Protein AF-A0A3S0UR46-F1 (afdb_monomer_lite)

Foldseek 3Di:
DDQDADDADPQPDDVVSLLVVLLVQLVHEAYEDEEAEAEPCPVVVVSQVSSVVSNHNHYHYDYNYYDD

Radius of gyration: 12.25 Å; chains: 1; bounding box: 24×20×42 Å

Structure (mmCIF, N/CA/C/O backbone):
data_AF-A0A3S0UR46-F1
#
_entry.id   AF-A0A3S0UR46-F1
#
loop_
_atom_site.group_PDB
_atom_site.id
_atom_site.type_symbol
_atom_site.label_atom_id
_atom_site.label_alt_id
_atom_site.label_comp_id
_atom_site.label_asym_id
_atom_site.label_entity_id
_atom_site.label_seq_id
_atom_site.pdbx_PDB_ins_code
_atom_site.Cartn_x
_atom_site.Cartn_y
_atom_site.Cartn_z
_atom_site.occupancy
_atom_site.B_iso_or_equiv
_atom_site.auth_seq_id
_atom_site.auth_comp_id
_atom_site.auth_asym_id
_atom_site.auth_atom_id
_atom_site.pdbx_PDB_model_num
ATOM 1 N N . ALA A 1 1 ? 4.309 -6.693 -30.333 1.00 41.56 1 ALA A N 1
ATOM 2 C CA . ALA A 1 1 ? 3.616 -7.054 -29.079 1.00 41.56 1 ALA A CA 1
ATOM 3 C C . ALA A 1 1 ? 3.137 -5.775 -28.400 1.00 41.56 1 ALA A C 1
ATOM 5 O O . ALA A 1 1 ? 3.953 -4.890 -28.162 1.00 41.56 1 ALA A O 1
ATOM 6 N N . ALA A 1 2 ? 1.829 -5.619 -28.189 1.00 38.50 2 ALA A N 1
ATOM 7 C CA . ALA A 1 2 ? 1.272 -4.431 -27.545 1.00 38.50 2 ALA A CA 1
ATOM 8 C C . ALA A 1 2 ? 1.744 -4.378 -26.082 1.00 38.50 2 ALA A C 1
ATOM 10 O O . ALA A 1 2 ? 1.536 -5.332 -25.336 1.00 38.50 2 ALA A O 1
ATOM 11 N N . ARG A 1 3 ? 2.421 -3.294 -25.683 1.00 45.19 3 ARG A N 1
ATOM 12 C CA . ARG A 1 3 ? 2.803 -3.084 -24.281 1.00 45.19 3 ARG A CA 1
ATOM 13 C C . ARG A 1 3 ? 1.526 -2.866 -23.459 1.00 45.19 3 ARG A C 1
ATOM 15 O O . ARG A 1 3 ? 0.747 -1.990 -23.845 1.00 45.19 3 ARG A O 1
ATOM 22 N N . PRO A 1 4 ? 1.288 -3.618 -22.370 1.00 44.88 4 PRO A N 1
ATOM 23 C CA . PRO A 1 4 ? 0.139 -3.371 -21.509 1.00 44.88 4 PRO A CA 1
ATOM 24 C C . PRO A 1 4 ? 0.247 -1.948 -20.950 1.00 44.88 4 PRO A C 1
ATOM 26 O O . PRO A 1 4 ? 1.237 -1.591 -20.313 1.00 44.8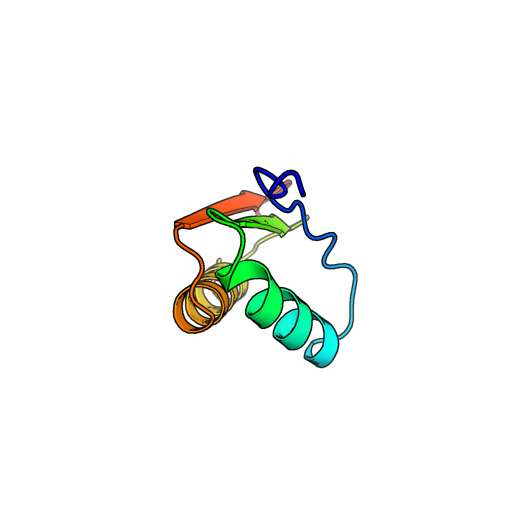8 4 PRO A O 1
ATOM 29 N N . ARG A 1 5 ? -0.741 -1.105 -21.264 1.00 50.25 5 ARG A N 1
ATOM 30 C CA . ARG A 1 5 ? -0.849 0.257 -20.735 1.00 50.25 5 ARG A CA 1
ATOM 31 C C . ARG A 1 5 ? -1.590 0.180 -19.401 1.00 50.25 5 ARG A C 1
ATOM 33 O O . ARG A 1 5 ? -2.812 0.111 -19.397 1.00 50.25 5 ARG A O 1
ATOM 40 N N . GLY A 1 6 ? -0.833 0.183 -18.304 1.00 50.47 6 GLY A N 1
ATOM 41 C CA . GLY A 1 6 ? -1.349 0.176 -16.935 1.00 50.47 6 GLY A CA 1
ATOM 42 C C . GLY A 1 6 ? -1.650 -1.229 -16.411 1.00 50.47 6 GLY A C 1
ATOM 43 O O . GLY A 1 6 ? -2.526 -1.922 -16.920 1.00 50.47 6 GLY A O 1
ATOM 44 N N . GLY A 1 7 ? -0.913 -1.646 -15.381 1.00 51.53 7 GLY A N 1
ATOM 45 C CA . GLY A 1 7 ? -1.169 -2.882 -14.644 1.00 51.53 7 GLY A CA 1
ATOM 46 C C . GLY A 1 7 ? -2.002 -2.595 -13.398 1.00 51.53 7 GLY A C 1
ATOM 47 O O . GLY A 1 7 ? -1.527 -1.935 -12.476 1.00 51.53 7 GLY A O 1
ATOM 48 N N . ALA A 1 8 ? -3.241 -3.083 -13.361 1.00 49.75 8 ALA A N 1
ATOM 49 C CA . ALA A 1 8 ? -3.974 -3.228 -12.109 1.00 49.75 8 ALA A CA 1
ATOM 50 C C . ALA A 1 8 ? -3.525 -4.548 -11.471 1.00 49.75 8 ALA A C 1
ATOM 52 O O . ALA A 1 8 ? -3.820 -5.621 -11.993 1.00 49.75 8 ALA A O 1
ATOM 53 N N . PHE A 1 9 ? -2.767 -4.467 -10.380 1.00 50.50 9 PHE A N 1
ATOM 54 C CA . PHE A 1 9 ? -2.328 -5.641 -9.634 1.00 50.50 9 PHE A CA 1
ATOM 55 C C . PHE A 1 9 ? -3.317 -5.881 -8.492 1.00 50.50 9 PHE A C 1
ATOM 57 O O . PHE A 1 9 ? -3.435 -5.047 -7.598 1.00 50.50 9 PHE A O 1
ATOM 64 N N . ASP A 1 10 ? -4.049 -6.998 -8.538 1.00 48.00 10 ASP A N 1
ATOM 65 C CA . ASP A 1 10 ? -4.855 -7.455 -7.402 1.00 48.00 10 ASP A CA 1
ATOM 66 C C . ASP A 1 10 ? -3.905 -8.020 -6.344 1.00 48.00 10 ASP A C 1
ATOM 68 O O . ASP A 1 10 ? -3.278 -9.065 -6.532 1.00 48.00 10 ASP A O 1
ATOM 72 N N . VAL A 1 11 ? -3.754 -7.286 -5.244 1.00 50.16 11 VAL A N 1
ATOM 73 C CA . VAL A 1 11 ? -2.755 -7.580 -4.217 1.00 50.16 11 VAL A CA 1
ATOM 74 C C . VAL A 1 11 ? -3.330 -8.427 -3.085 1.00 50.16 11 VAL A C 1
ATOM 76 O O . VAL A 1 11 ? -2.871 -8.352 -1.960 1.00 50.16 11 VAL A O 1
ATOM 79 N N . ARG A 1 12 ? -4.336 -9.272 -3.313 1.00 46.47 12 ARG A N 1
ATOM 80 C CA . ARG A 1 12 ? -4.872 -10.106 -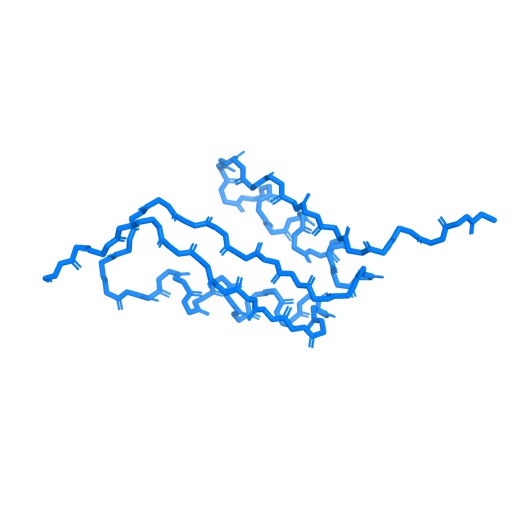2.226 1.00 46.47 12 ARG A CA 1
ATOM 81 C C . ARG A 1 12 ? -3.823 -11.070 -1.659 1.00 46.47 12 ARG A C 1
ATOM 83 O O . ARG A 1 12 ? -3.533 -12.074 -2.302 1.00 46.47 12 ARG A O 1
ATOM 90 N N . GLY A 1 13 ? -3.350 -10.767 -0.431 1.00 52.41 13 GLY A N 1
ATOM 91 C CA . GLY A 1 13 ? -2.893 -11.558 0.751 1.00 52.41 13 GLY A CA 1
ATOM 92 C C . GLY A 1 13 ? -1.386 -11.841 0.969 1.00 52.41 13 GLY A C 1
ATOM 93 O O . GLY A 1 13 ? -0.598 -11.624 0.084 1.00 52.41 13 GLY A O 1
ATOM 94 N N . GLY A 1 14 ? -0.950 -12.274 2.169 1.00 54.47 14 GLY A N 1
ATOM 95 C CA . GLY A 1 14 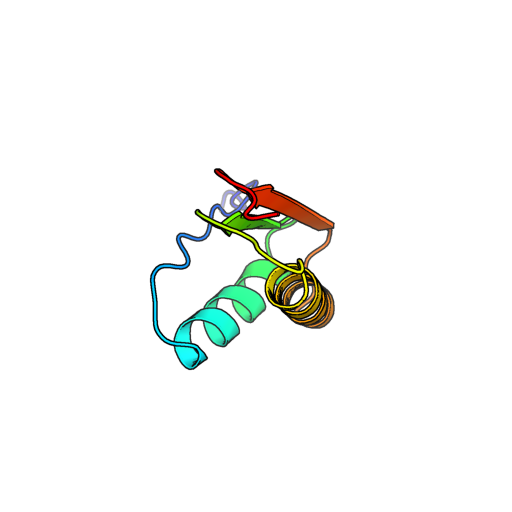? 0.414 -12.722 2.591 1.00 54.47 14 GLY A CA 1
ATOM 96 C C . GLY A 1 14 ? 1.686 -11.932 2.174 1.00 54.47 14 GLY A C 1
ATOM 97 O O . GLY A 1 14 ? 2.195 -12.152 1.083 1.00 54.47 14 GLY A O 1
ATOM 98 N N . ARG A 1 15 ? 2.290 -11.111 3.062 1.00 51.97 15 ARG A N 1
ATOM 99 C CA . ARG A 1 15 ? 3.399 -10.127 2.820 1.00 51.97 15 ARG A CA 1
ATOM 100 C C . ARG A 1 15 ? 4.440 -10.439 1.718 1.00 51.97 15 ARG A C 1
ATOM 102 O O . ARG A 1 15 ? 4.751 -9.566 0.916 1.00 51.97 15 ARG A O 1
ATOM 109 N N . ALA A 1 16 ? 4.952 -11.667 1.623 1.00 51.47 16 ALA A N 1
ATOM 110 C CA . ALA A 1 16 ? 5.974 -12.031 0.635 1.00 51.47 16 ALA A CA 1
ATOM 111 C C . ALA A 1 16 ? 5.481 -12.039 -0.829 1.00 51.47 16 ALA A C 1
ATOM 113 O O . ALA A 1 16 ? 6.282 -11.814 -1.737 1.00 51.47 16 ALA A O 1
ATOM 114 N N . ARG A 1 17 ? 4.186 -12.291 -1.087 1.00 59.25 17 ARG A N 1
ATOM 115 C CA . ARG A 1 17 ? 3.640 -12.204 -2.457 1.00 59.25 17 ARG A CA 1
ATOM 116 C C . ARG A 1 17 ? 3.384 -10.761 -2.899 1.00 59.25 17 ARG A C 1
ATOM 118 O O . ARG A 1 17 ? 3.584 -10.468 -4.073 1.00 59.25 17 ARG A O 1
ATOM 125 N N . TRP A 1 18 ? 3.085 -9.859 -1.958 1.00 57.66 18 TRP A N 1
ATOM 126 C CA . TRP A 1 18 ? 2.958 -8.414 -2.214 1.00 57.66 18 TRP A CA 1
ATOM 127 C C . TRP A 1 18 ? 4.273 -7.823 -2.739 1.00 57.66 18 TRP A C 1
ATOM 129 O O . TRP A 1 18 ? 4.272 -7.085 -3.717 1.00 57.66 18 TRP A O 1
ATOM 139 N N . LEU A 1 19 ? 5.408 -8.203 -2.136 1.00 58.44 19 LEU A N 1
ATOM 140 C CA . LEU A 1 19 ? 6.735 -7.707 -2.528 1.00 58.44 19 LEU A CA 1
ATOM 141 C C . LEU A 1 19 ? 7.159 -8.154 -3.936 1.00 58.44 19 LEU A C 1
ATOM 143 O O . LEU A 1 19 ? 7.866 -7.423 -4.627 1.00 58.44 19 LEU A O 1
ATOM 147 N N . ARG A 1 20 ? 6.732 -9.346 -4.373 1.00 61.84 20 ARG A N 1
ATOM 148 C CA . ARG A 1 20 ? 7.005 -9.847 -5.730 1.00 61.84 20 ARG A CA 1
ATOM 149 C C . ARG A 1 20 ? 6.192 -9.097 -6.785 1.00 61.84 20 ARG A C 1
ATOM 151 O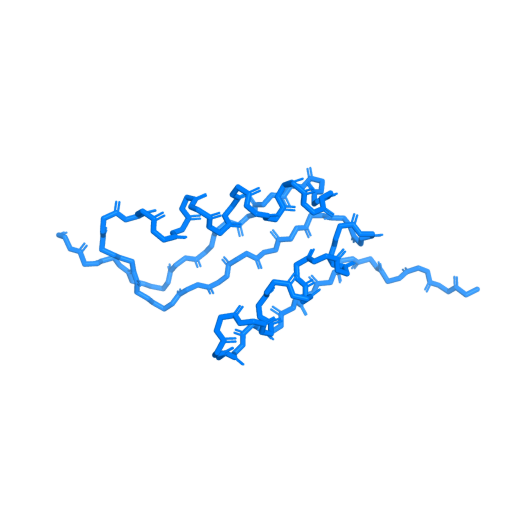 O . ARG A 1 20 ? 6.783 -8.583 -7.724 1.00 61.84 20 ARG A O 1
ATOM 158 N N . ALA A 1 21 ? 4.883 -8.948 -6.574 1.00 62.41 21 ALA A N 1
ATOM 159 C CA . ALA A 1 21 ? 4.021 -8.191 -7.484 1.00 62.41 21 ALA A CA 1
ATOM 160 C C . ALA A 1 21 ? 4.469 -6.722 -7.629 1.00 62.41 21 ALA A C 1
ATOM 162 O O . ALA A 1 21 ? 4.444 -6.171 -8.725 1.00 62.41 21 ALA A O 1
ATOM 163 N N . ALA A 1 22 ? 4.944 -6.104 -6.540 1.00 61.31 22 ALA A N 1
ATOM 164 C CA . ALA A 1 22 ? 5.502 -4.752 -6.549 1.00 61.31 22 ALA A CA 1
ATOM 165 C C . ALA A 1 22 ? 6.732 -4.604 -7.464 1.00 61.31 22 ALA A C 1
ATOM 167 O O . ALA A 1 22 ? 6.843 -3.608 -8.175 1.00 61.31 22 ALA A O 1
ATOM 168 N N . ARG A 1 23 ? 7.638 -5.594 -7.467 1.00 62.41 23 ARG A N 1
ATOM 169 C CA . ARG A 1 23 ? 8.828 -5.612 -8.337 1.00 62.41 23 ARG A CA 1
ATOM 170 C C . ARG A 1 23 ? 8.474 -5.709 -9.813 1.00 62.41 23 ARG A C 1
ATOM 172 O O . ARG A 1 23 ? 9.066 -4.994 -10.614 1.00 62.41 23 ARG A O 1
ATOM 179 N N . ASP A 1 24 ? 7.489 -6.530 -10.153 1.00 63.66 24 ASP A N 1
ATOM 180 C CA . ASP A 1 24 ? 7.031 -6.648 -11.538 1.00 63.66 24 ASP A CA 1
ATOM 181 C C . ASP A 1 24 ? 6.334 -5.351 -11.994 1.00 63.66 24 ASP A C 1
ATOM 183 O O . ASP A 1 24 ? 6.518 -4.900 -13.123 1.00 63.66 24 ASP A O 1
ATO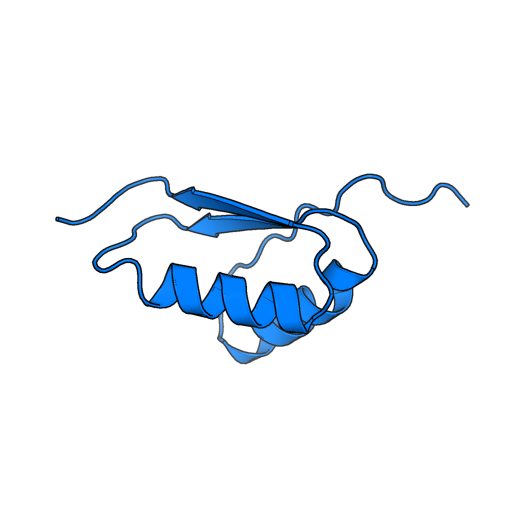M 187 N N . ALA A 1 25 ? 5.609 -4.678 -11.092 1.00 61.81 25 ALA A N 1
ATOM 188 C CA . ALA A 1 25 ? 4.874 -3.447 -11.379 1.00 61.81 25 ALA A CA 1
ATOM 189 C C . ALA A 1 25 ? 5.749 -2.257 -11.824 1.00 61.81 25 ALA A C 1
ATOM 191 O O . ALA A 1 25 ? 5.284 -1.425 -12.609 1.00 61.81 25 ALA A O 1
ATOM 192 N N . GLY A 1 26 ? 7.016 -2.188 -11.394 1.00 59.25 26 GLY A N 1
ATOM 193 C CA . GLY A 1 26 ? 7.947 -1.118 -11.778 1.00 59.25 26 GLY A CA 1
ATOM 194 C C . GLY A 1 26 ? 8.204 -1.012 -13.287 1.00 59.25 26 GLY A C 1
ATOM 195 O O . GLY A 1 26 ? 8.533 0.060 -13.790 1.00 59.25 26 GLY A O 1
ATOM 196 N N . GLY A 1 27 ? 7.972 -2.090 -14.045 1.00 64.75 27 GLY A N 1
ATOM 197 C CA . GLY A 1 27 ? 8.100 -2.098 -15.505 1.00 64.75 27 GLY A CA 1
ATOM 198 C C . GLY A 1 27 ? 6.889 -1.553 -16.279 1.00 64.75 27 GLY A C 1
ATOM 199 O O . GLY A 1 27 ? 6.955 -1.454 -17.506 1.00 64.75 27 GLY A O 1
ATOM 200 N N . HIS A 1 28 ? 5.775 -1.226 -15.608 1.00 66.62 28 HIS A N 1
ATOM 201 C CA . HIS A 1 28 ? 4.456 -1.093 -16.253 1.00 66.62 28 HIS A CA 1
ATOM 202 C C . HIS A 1 28 ? 3.772 0.280 -16.117 1.00 66.62 28 HIS A C 1
ATOM 204 O O . HIS A 1 28 ? 2.648 0.448 -16.601 1.00 66.62 28 HIS A O 1
ATOM 210 N N . GLY A 1 29 ? 4.439 1.274 -15.521 1.00 71.12 29 GLY A N 1
ATOM 211 C CA . GLY A 1 29 ? 3.915 2.637 -15.368 1.00 71.12 29 GLY A CA 1
ATOM 212 C C . GLY A 1 29 ? 3.418 2.954 -13.949 1.00 71.12 29 GLY A C 1
ATOM 213 O O . GLY A 1 29 ? 3.961 2.416 -12.983 1.00 71.12 29 GLY A O 1
ATOM 214 N N . PRO A 1 30 ? 2.438 3.864 -13.782 1.00 80.00 30 PRO A N 1
ATOM 215 C CA . PRO A 1 30 ? 1.888 4.182 -12.468 1.00 80.00 30 PRO A CA 1
ATOM 216 C C . PRO A 1 30 ? 1.102 3.004 -11.873 1.00 80.00 30 PRO A C 1
ATOM 218 O O . PRO A 1 30 ? 0.332 2.344 -12.571 1.00 80.00 30 PRO A O 1
ATOM 221 N N . VAL A 1 31 ? 1.254 2.785 -10.566 1.00 82.69 31 VAL A N 1
ATOM 222 C CA . VAL A 1 31 ? 0.617 1.703 -9.801 1.00 82.69 31 VAL A CA 1
ATOM 223 C C . VAL A 1 31 ? -0.496 2.265 -8.922 1.00 82.69 31 VAL A C 1
ATOM 225 O O . VAL A 1 31 ? -0.300 3.260 -8.224 1.00 82.69 31 VAL A O 1
ATOM 228 N N . ARG A 1 32 ? -1.662 1.610 -8.916 1.00 85.00 32 ARG A N 1
ATOM 229 C CA . ARG A 1 32 ? -2.748 1.905 -7.973 1.00 85.00 32 ARG A CA 1
ATOM 230 C C . ARG A 1 32 ? -2.660 0.976 -6.767 1.00 85.00 32 ARG A C 1
ATOM 232 O O . ARG A 1 32 ? -2.713 -0.237 -6.930 1.00 85.00 32 ARG A O 1
ATOM 239 N N . LEU A 1 33 ? -2.544 1.557 -5.577 1.00 84.25 33 LEU A N 1
ATOM 240 C CA . LEU A 1 33 ? -2.588 0.833 -4.310 1.00 84.25 33 LEU A CA 1
ATOM 241 C C . LEU A 1 33 ? -4.013 0.920 -3.766 1.00 84.25 33 LEU A C 1
ATOM 243 O O . LEU A 1 33 ? -4.506 2.026 -3.564 1.00 84.25 33 LEU A O 1
ATOM 247 N N . VAL A 1 34 ? -4.669 -0.223 -3.575 1.00 88.12 34 VAL A N 1
ATOM 248 C CA . VAL A 1 34 ? -6.033 -0.293 -3.038 1.00 88.12 34 VAL A CA 1
ATOM 249 C C . VAL A 1 34 ? -5.990 -0.963 -1.676 1.00 88.12 34 VAL A C 1
ATOM 251 O O . VAL A 1 34 ? -5.439 -2.056 -1.562 1.00 88.12 34 VAL A O 1
ATOM 254 N N . ASP A 1 35 ? -6.577 -0.310 -0.682 1.00 84.12 35 ASP A N 1
ATOM 255 C CA . ASP A 1 35 ? -6.766 -0.851 0.664 1.00 84.12 35 ASP A CA 1
ATOM 256 C C . ASP A 1 35 ? -8.232 -0.663 1.083 1.00 84.12 35 ASP A C 1
ATOM 258 O O . ASP A 1 35 ? -8.898 0.273 0.628 1.00 84.12 35 ASP A O 1
ATOM 262 N N . ASP A 1 36 ? -8.775 -1.562 1.895 1.00 90.00 36 ASP A N 1
ATOM 263 C CA . ASP A 1 36 ? -10.168 -1.466 2.337 1.00 90.00 36 ASP A CA 1
ATOM 264 C C . ASP A 1 36 ? -10.315 -0.530 3.539 1.00 90.00 36 ASP A C 1
ATOM 266 O O . ASP A 1 36 ? -11.241 0.281 3.569 1.00 90.00 36 ASP A O 1
ATOM 270 N N . LEU A 1 37 ? -9.374 -0.571 4.480 1.00 89.69 37 LEU A N 1
ATOM 271 C CA . LEU A 1 37 ? -9.383 0.258 5.676 1.00 89.69 37 LEU A CA 1
ATOM 272 C C . LEU A 1 37 ? -7.975 0.724 6.042 1.00 89.69 37 LEU A C 1
ATOM 274 O O . LEU A 1 37 ? -7.056 -0.074 6.191 1.00 89.69 37 LEU A O 1
ATOM 278 N N . VAL A 1 38 ? -7.825 2.024 6.289 1.00 89.88 38 VAL A N 1
ATOM 279 C CA . VAL A 1 38 ? -6.587 2.588 6.836 1.00 89.88 38 VAL A CA 1
ATOM 280 C C . VAL A 1 38 ? -6.836 3.244 8.187 1.00 89.88 38 VAL A C 1
ATOM 282 O O . VAL A 1 38 ? -7.793 3.989 8.334 1.00 89.88 38 VAL A O 1
ATOM 285 N N . ASP A 1 39 ? -5.964 2.993 9.160 1.00 87.12 39 ASP A N 1
ATOM 286 C CA . ASP A 1 39 ? -5.972 3.677 10.460 1.00 87.12 39 ASP A CA 1
ATOM 287 C C . ASP A 1 39 ? -4.962 4.845 10.433 1.00 87.12 39 ASP A C 1
ATOM 289 O O . ASP A 1 39 ? -5.191 5.883 9.813 1.00 87.12 39 ASP A O 1
ATOM 293 N N . SER A 1 40 ? -3.743 4.633 10.935 1.00 85.19 40 SER A N 1
ATOM 294 C CA . SER A 1 40 ? -2.678 5.652 11.009 1.00 85.19 40 SER A CA 1
ATOM 295 C C . SER A 1 40 ? -1.998 6.037 9.684 1.00 85.19 40 SER A C 1
ATOM 297 O O . SER A 1 40 ? -1.097 6.875 9.667 1.00 85.19 40 SER A O 1
ATOM 299 N N . ARG A 1 41 ? -2.361 5.404 8.563 1.00 86.25 41 ARG A N 1
ATOM 300 C CA . ARG A 1 41 ? -1.686 5.510 7.246 1.00 86.25 41 ARG A CA 1
ATOM 301 C C . ARG A 1 41 ? -0.245 4.984 7.188 1.00 86.25 41 ARG A C 1
ATOM 303 O O . ARG A 1 41 ? 0.341 4.994 6.105 1.00 86.25 41 ARG A O 1
ATOM 310 N N . GLY A 1 42 ? 0.309 4.445 8.278 1.00 88.19 42 GLY A N 1
ATOM 311 C CA . GLY A 1 42 ? 1.680 3.915 8.311 1.00 88.19 42 GLY A CA 1
ATOM 312 C C . GLY A 1 42 ? 1.925 2.799 7.287 1.00 88.19 42 GLY A C 1
ATOM 313 O O . GLY A 1 42 ? 2.883 2.854 6.516 1.00 88.19 42 GLY A O 1
ATOM 314 N N . SER A 1 43 ? 1.010 1.831 7.201 1.00 84.75 43 SER A N 1
ATOM 315 C CA . SER A 1 43 ? 1.087 0.730 6.229 1.00 84.75 43 SER A CA 1
ATOM 316 C C . SER A 1 43 ? 1.000 1.214 4.778 1.00 84.75 43 SER A C 1
ATOM 318 O O . SER A 1 43 ? 1.719 0.712 3.915 1.00 84.75 43 SER A O 1
ATOM 320 N N . LEU A 1 44 ? 0.173 2.230 4.516 1.00 86.56 44 LEU A N 1
ATOM 321 C CA . LEU A 1 44 ? 0.004 2.825 3.190 1.00 86.56 44 LEU A CA 1
ATOM 322 C C . LEU A 1 44 ? 1.274 3.571 2.742 1.00 86.56 44 LEU A C 1
ATOM 324 O O . LEU A 1 44 ? 1.688 3.466 1.585 1.00 86.56 44 LEU A O 1
ATOM 328 N N . ALA A 1 45 ? 1.918 4.292 3.665 1.00 90.25 45 ALA A N 1
ATOM 329 C CA . ALA A 1 45 ? 3.182 4.978 3.413 1.00 90.25 45 ALA A CA 1
ATOM 330 C C . ALA A 1 45 ? 4.311 3.985 3.094 1.00 90.25 45 ALA A C 1
ATOM 332 O O . ALA A 1 45 ? 5.023 4.162 2.102 1.00 90.25 45 ALA A O 1
ATOM 333 N N . GLU A 1 46 ? 4.426 2.911 3.879 1.00 88.50 46 GLU A N 1
ATOM 334 C CA . GLU A 1 46 ? 5.446 1.879 3.683 1.00 88.50 46 GLU A CA 1
ATOM 335 C C . GLU A 1 46 ? 5.250 1.113 2.367 1.00 88.50 46 GLU A C 1
ATOM 337 O O . GLU A 1 46 ? 6.197 0.935 1.600 1.00 88.50 46 GLU A O 1
ATOM 342 N N . ALA A 1 47 ? 4.012 0.739 2.029 1.00 84.00 47 ALA A N 1
ATOM 343 C CA . ALA A 1 47 ? 3.702 0.136 0.733 1.00 84.00 47 ALA A CA 1
ATOM 344 C C . ALA A 1 47 ? 4.074 1.069 -0.433 1.00 84.00 47 ALA A C 1
ATOM 346 O O . ALA A 1 47 ? 4.669 0.637 -1.424 1.00 84.00 47 ALA A O 1
ATOM 347 N N . GLY A 1 48 ? 3.790 2.369 -0.299 1.00 87.00 48 GLY A N 1
ATOM 348 C CA . GLY A 1 48 ? 4.198 3.373 -1.276 1.00 87.00 48 GLY A CA 1
ATOM 349 C C . GLY A 1 48 ? 5.717 3.520 -1.405 1.00 87.00 48 GLY A C 1
ATOM 350 O O . GLY A 1 48 ? 6.200 3.784 -2.507 1.00 87.00 48 GLY A O 1
ATOM 351 N N . ARG A 1 49 ? 6.481 3.363 -0.318 1.00 88.31 49 ARG A N 1
ATOM 352 C CA . ARG A 1 49 ? 7.954 3.358 -0.348 1.00 88.31 49 ARG A CA 1
ATOM 353 C C . ARG A 1 49 ? 8.469 2.158 -1.140 1.00 88.31 49 ARG A C 1
ATOM 355 O O . ARG A 1 49 ? 9.187 2.344 -2.118 1.00 88.31 49 ARG A O 1
ATOM 362 N N . VAL A 1 50 ? 8.017 0.956 -0.785 1.00 85.94 50 VAL A N 1
ATOM 363 C CA . VAL A 1 50 ? 8.411 -0.300 -1.444 1.00 85.94 50 VAL A CA 1
ATOM 364 C C . VAL A 1 50 ? 8.114 -0.276 -2.946 1.00 85.94 50 VAL A C 1
ATOM 366 O O . VAL A 1 50 ? 8.952 -0.681 -3.747 1.00 85.94 50 VAL A O 1
ATOM 369 N N . LEU A 1 51 ? 6.941 0.221 -3.352 1.00 81.81 51 LEU A N 1
ATOM 370 C CA . LEU A 1 51 ? 6.564 0.316 -4.767 1.00 81.81 51 LEU A CA 1
ATOM 371 C C . LEU A 1 51 ? 7.458 1.285 -5.554 1.00 81.81 51 LEU A C 1
ATOM 373 O O . LEU A 1 51 ? 7.811 1.003 -6.698 1.00 81.81 51 LEU A O 1
ATOM 377 N N . ARG A 1 52 ? 7.856 2.412 -4.952 1.00 85.81 52 ARG A N 1
ATOM 378 C CA . ARG A 1 52 ? 8.789 3.358 -5.586 1.00 85.81 52 ARG A CA 1
ATOM 379 C C . ARG A 1 52 ? 10.195 2.776 -5.696 1.00 85.81 52 ARG A C 1
ATOM 381 O O . ARG A 1 52 ? 10.810 2.899 -6.748 1.00 85.81 52 ARG A O 1
ATOM 388 N N . GLU A 1 53 ? 10.672 2.090 -4.659 1.00 85.75 53 GLU A N 1
ATOM 389 C CA . GLU A 1 53 ? 11.958 1.372 -4.684 1.00 85.75 53 GLU A CA 1
ATOM 390 C C . GLU A 1 53 ? 11.978 0.247 -5.724 1.00 85.75 53 GLU A C 1
ATOM 392 O O . GLU A 1 53 ? 13.018 -0.054 -6.304 1.00 85.75 53 GLU A O 1
ATOM 397 N N . ALA A 1 54 ? 10.817 -0.340 -6.006 1.00 80.19 54 ALA A N 1
ATOM 398 C CA . ALA A 1 54 ? 10.627 -1.309 -7.075 1.00 80.19 54 ALA A CA 1
ATOM 399 C C . ALA A 1 54 ? 10.551 -0.689 -8.487 1.00 80.19 54 ALA A C 1
ATOM 401 O O . ALA A 1 54 ? 10.484 -1.430 -9.464 1.00 80.19 54 ALA A O 1
ATOM 402 N N . GLY A 1 55 ? 10.579 0.642 -8.617 1.00 79.62 55 GLY A N 1
ATOM 403 C CA . GLY A 1 55 ? 10.598 1.345 -9.902 1.00 79.62 55 GLY A CA 1
ATOM 404 C C . GLY A 1 55 ? 9.238 1.837 -10.401 1.00 79.62 55 GLY A C 1
ATOM 405 O O . GLY A 1 55 ? 9.136 2.251 -11.554 1.00 79.62 55 GLY A O 1
ATOM 406 N N . ALA A 1 56 ? 8.184 1.821 -9.575 1.00 84.00 56 ALA A N 1
ATOM 407 C CA . ALA A 1 56 ? 6.896 2.391 -9.969 1.00 84.00 56 ALA A CA 1
ATOM 408 C C . ALA A 1 56 ? 7.042 3.883 -10.321 1.00 84.00 56 ALA A C 1
ATOM 410 O O . ALA A 1 56 ? 7.501 4.685 -9.507 1.00 84.00 56 ALA A O 1
ATOM 411 N N . GLN A 1 57 ? 6.584 4.271 -11.516 1.00 84.19 57 GLN A N 1
ATOM 412 C CA . GLN A 1 57 ? 6.666 5.661 -12.000 1.00 84.19 57 GLN A CA 1
ATOM 413 C C . GLN A 1 57 ? 5.764 6.623 -11.208 1.00 84.19 57 GLN A C 1
ATOM 415 O O . GLN A 1 57 ? 5.978 7.831 -11.200 1.00 84.19 57 GLN A O 1
ATOM 420 N N . GLY A 1 58 ? 4.752 6.081 -10.532 1.00 86.00 58 GLY A N 1
ATOM 421 C CA . GLY A 1 58 ? 3.873 6.794 -9.617 1.00 86.00 58 GLY A CA 1
ATOM 422 C C . GLY A 1 58 ? 3.083 5.802 -8.772 1.00 86.00 58 GLY A C 1
ATOM 423 O O . GLY A 1 58 ? 2.842 4.676 -9.205 1.00 86.00 58 GLY A O 1
ATOM 424 N N . VAL A 1 59 ? 2.679 6.214 -7.570 1.00 88.12 59 VAL A N 1
ATOM 425 C CA . VAL A 1 59 ? 1.831 5.414 -6.675 1.00 88.12 59 VAL A CA 1
ATOM 426 C C . VAL A 1 59 ? 0.566 6.209 -6.380 1.00 88.12 59 VAL A C 1
ATOM 428 O O . VAL A 1 59 ? 0.640 7.317 -5.853 1.00 88.12 59 VAL A O 1
ATOM 431 N N . LEU A 1 60 ? -0.581 5.643 -6.740 1.00 91.12 60 LEU A N 1
ATOM 432 C CA . LEU A 1 60 ? -1.909 6.237 -6.610 1.00 91.12 60 LEU A CA 1
ATOM 433 C C . LEU A 1 60 ? -2.690 5.468 -5.536 1.00 91.12 60 LEU A C 1
ATOM 435 O O . LEU A 1 60 ? -3.230 4.403 -5.842 1.00 91.12 60 LEU A O 1
ATOM 439 N N . PRO A 1 61 ? -2.729 5.949 -4.286 1.00 89.56 61 PRO A N 1
ATOM 440 C CA . PRO A 1 61 ? -3.489 5.294 -3.232 1.00 89.5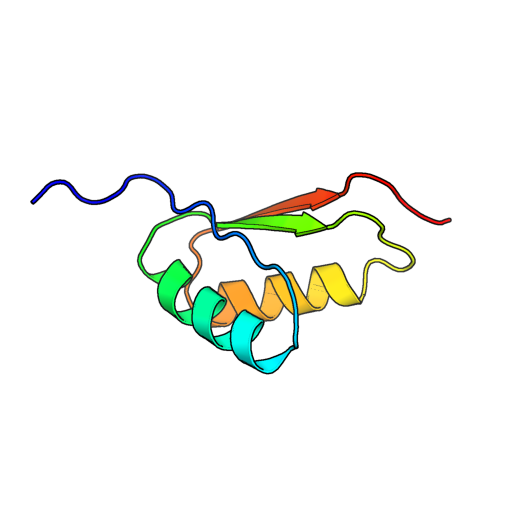6 61 PRO A CA 1
ATOM 441 C C . PRO A 1 61 ? -4.996 5.533 -3.394 1.00 89.56 61 PRO A C 1
ATOM 443 O O . PRO A 1 61 ? -5.436 6.641 -3.700 1.00 89.56 61 PRO A O 1
ATOM 446 N N . LEU A 1 62 ? -5.779 4.490 -3.145 1.00 91.50 62 LEU A N 1
ATOM 447 C CA . LEU A 1 62 ? -7.226 4.519 -2.977 1.00 91.50 62 LEU A CA 1
ATOM 448 C C . LEU A 1 62 ? -7.554 3.683 -1.742 1.00 91.50 62 LEU A C 1
ATOM 450 O O . LEU A 1 62 ? -7.200 2.509 -1.692 1.00 91.50 62 LEU A O 1
ATOM 454 N N . VAL A 1 63 ? -8.238 4.275 -0.770 1.00 92.06 63 VAL A N 1
ATOM 455 C CA . VAL A 1 63 ? -8.697 3.552 0.417 1.00 92.06 63 VAL A CA 1
ATOM 456 C C . VAL A 1 63 ? -10.212 3.647 0.494 1.00 92.06 63 VAL A C 1
ATOM 458 O O . VAL A 1 63 ? -10.760 4.726 0.263 1.00 92.06 63 VAL A O 1
ATOM 461 N N . LEU A 1 64 ? -10.883 2.527 0.770 1.00 93.69 64 LEU A N 1
ATOM 462 C CA . LEU A 1 64 ? -12.347 2.492 0.836 1.00 93.69 64 LEU A CA 1
ATOM 463 C C . LEU A 1 64 ? -12.887 3.120 2.128 1.00 93.69 64 LEU A C 1
ATOM 465 O O . LEU A 1 64 ? -13.942 3.750 2.098 1.00 93.69 64 LEU A O 1
ATOM 469 N N . ALA A 1 65 ? -12.157 2.993 3.238 1.00 92.88 65 ALA A N 1
ATOM 470 C CA . ALA A 1 65 ? -12.509 3.574 4.527 1.00 92.88 65 ALA A CA 1
ATOM 471 C C . ALA A 1 65 ? -11.272 4.030 5.319 1.00 92.88 65 ALA A C 1
ATOM 473 O O . ALA A 1 65 ? -10.180 3.479 5.187 1.00 92.88 65 ALA A O 1
ATOM 474 N N . GLN A 1 66 ? -11.445 5.024 6.189 1.00 92.81 66 GLN A N 1
ATOM 475 C CA . GLN A 1 66 ? -10.433 5.431 7.163 1.00 92.81 66 GLN A CA 1
ATOM 476 C C . GLN A 1 66 ? -10.997 5.238 8.573 1.00 92.81 66 GLN A C 1
ATOM 478 O O . GLN A 1 66 ? -12.057 5.780 8.878 1.00 92.81 66 GLN A O 1
ATOM 483 N N . ALA A 1 67 ? -10.293 4.490 9.419 1.00 88.25 67 ALA A N 1
ATOM 484 C CA . ALA A 1 67 ? -10.506 4.486 10.858 1.00 88.25 67 ALA A CA 1
ATOM 485 C C . ALA A 1 67 ? -9.759 5.683 11.466 1.00 88.25 67 ALA A C 1
ATOM 487 O O . ALA A 1 67 ? -8.599 5.924 11.135 1.00 88.25 67 ALA A O 1
ATOM 488 N N . GLY A 1 68 ? -10.460 6.466 12.288 1.00 66.00 68 GLY A N 1
ATOM 489 C CA . GLY A 1 68 ? -9.970 7.712 12.881 1.00 66.00 68 GLY A CA 1
ATOM 490 C C . GLY A 1 68 ? -11.104 8.690 13.106 1.00 66.00 68 GLY A C 1
ATOM 491 O O . GLY A 1 68 ? -11.503 9.324 12.105 1.00 66.00 68 GLY A O 1
#

Secondary structure (DSSP, 8-state):
-PPPS-------S-HHHHHHHHHHHTTSS-EEEEEEEESSSHHHHHHHHHHHHTT-S-EEEEEEEE--

Sequence (68 aa):
AARPRGGAFDVRGGRARWLRAARDAGGHGPVRLVDDLVDSRGSLAEAGRVLREAGAQGVLPLVLAQAG

pLDDT: mean 72.9, std 16.86, range [38.5, 93.69]